Protein AF-A0A7S0JV92-F1 (afdb_monomer_lite)

Radius of gyration: 15.21 Å; chains: 1; bounding box: 39×25×44 Å

InterPro domains:
  IPR015915 Kelch-type beta-propeller [G3DSA:2.120.10.80] (1-138)
  IPR015915 Kelch-type beta-propeller [SSF117281] (1-137)

Foldseek 3Di:
DPQLADPDQFQDWDADPVVRDIATAGEDPDRDRRFAQWDKDDAPVAPQKMKIAWGWHHQFQQIFTFGWIWMWHDPPDSYIYIDTPDHDRADPPPDGRGGFGNWDWDDDNFFIKTAWGWHAGGHPPGTDTGGDIDGDGD

pLDDT: mean 78.03, std 12.66, range [48.16, 96.19]

Secondary structure (DSSP, 8-state):
---S----SEEEEEEETTTTEEEEEEEEES-----BS-EEEE-TTSTTEEEEE--EE-SSTT-EEB--EEEEEE-SSSEEEEEEEE--B---STTS----BS-EEEEETTEEEEE--EE-SSTTSS-EE---EEEEE-

Sequence (138 aa):
GTDGLGQDSTLAYQFDIAAGRWSTLDAAGDVLGARHGGVGWGVPSAPNSMLVFGGQRGIDASSLYLGDLVALTSNGGSAVGVQRLQNSTYSSSAGRPIARVNAAGAGGAHGLWLFGGFSGYGGGLDDNLHNDVWLLTI

Structure (mmCIF, N/CA/C/O backbone):
data_AF-A0A7S0JV92-F1
#
_entry.id   AF-A0A7S0JV92-F1
#
loop_
_atom_site.group_PDB
_atom_site.id
_atom_site.type_symbol
_atom_site.label_atom_id
_atom_site.label_alt_id
_atom_site.label_comp_id
_atom_site.label_asym_id
_atom_site.label_entity_id
_atom_site.label_seq_id
_atom_site.pdbx_PDB_ins_code
_atom_site.Cartn_x
_atom_site.Cartn_y
_atom_site.Cartn_z
_atom_site.occupancy
_atom_site.B_iso_or_equiv
_atom_site.auth_seq_id
_atom_site.auth_comp_id
_atom_site.auth_asym_id
_atom_site.auth_atom_id
_atom_site.pdbx_PDB_model_num
ATOM 1 N N . GLY A 1 1 ? 6.264 7.278 5.416 1.00 48.47 1 GLY A N 1
ATOM 2 C CA . GLY A 1 1 ? 7.030 6.110 4.947 1.00 48.47 1 GLY A CA 1
ATOM 3 C C . GLY A 1 1 ? 8.285 6.012 5.778 1.00 48.47 1 GLY A C 1
ATOM 4 O O . GLY A 1 1 ? 8.781 7.055 6.184 1.00 48.47 1 GLY A O 1
ATOM 5 N N . THR A 1 2 ? 8.744 4.800 6.081 1.00 58.34 2 THR A N 1
ATOM 6 C CA . THR A 1 2 ? 10.079 4.591 6.665 1.00 58.34 2 THR A CA 1
ATOM 7 C C . THR A 1 2 ? 11.138 4.810 5.580 1.00 58.34 2 THR A C 1
ATOM 9 O O . THR A 1 2 ? 10.786 5.052 4.430 1.00 58.34 2 THR A O 1
ATOM 12 N N . ASP A 1 3 ? 12.422 4.730 5.906 1.00 56.91 3 ASP A N 1
ATOM 13 C CA . ASP A 1 3 ? 13.513 4.650 4.921 1.00 56.91 3 ASP A CA 1
ATOM 14 C C . ASP A 1 3 ? 13.611 3.258 4.254 1.00 56.91 3 ASP A C 1
ATOM 16 O O . ASP A 1 3 ? 14.496 2.998 3.448 1.00 56.91 3 ASP A O 1
ATOM 20 N N . GLY A 1 4 ? 12.709 2.325 4.582 1.00 56.50 4 GLY A N 1
ATOM 21 C CA . GLY A 1 4 ? 12.739 0.957 4.067 1.00 56.50 4 GLY A CA 1
ATOM 22 C C . GLY A 1 4 ? 13.884 0.093 4.613 1.00 56.50 4 GLY A C 1
ATOM 23 O O . GLY A 1 4 ? 14.086 -0.999 4.081 1.00 56.50 4 GLY A O 1
ATOM 24 N N . LEU A 1 5 ? 14.617 0.551 5.638 1.00 55.72 5 LEU A N 1
ATOM 25 C CA . LEU A 1 5 ? 15.731 -0.175 6.265 1.00 55.72 5 LEU A CA 1
ATOM 26 C C . LEU A 1 5 ? 15.368 -0.810 7.617 1.00 55.72 5 LEU A C 1
ATOM 28 O O . LEU A 1 5 ? 16.045 -1.742 8.052 1.00 55.72 5 LEU A O 1
ATOM 32 N N . GLY A 1 6 ? 14.296 -0.349 8.270 1.00 58.78 6 GLY A N 1
ATOM 33 C CA . GLY A 1 6 ? 13.839 -0.896 9.553 1.00 58.78 6 GLY A CA 1
ATOM 34 C C . GLY A 1 6 ? 13.423 -2.374 9.477 1.00 58.78 6 GLY A C 1
ATOM 35 O O . GLY A 1 6 ? 12.714 -2.778 8.558 1.00 58.78 6 GLY A O 1
ATOM 36 N N . GLN A 1 7 ? 13.843 -3.177 10.459 1.00 55.53 7 GLN A N 1
ATOM 37 C CA . GLN A 1 7 ? 13.435 -4.581 10.644 1.00 55.53 7 GLN A CA 1
ATOM 38 C C . GLN A 1 7 ? 12.570 -4.765 11.901 1.00 55.53 7 GLN A C 1
ATOM 40 O O . GLN A 1 7 ? 12.688 -5.773 12.594 1.00 55.53 7 GLN A O 1
ATOM 45 N N . ASP A 1 8 ? 11.720 -3.791 12.229 1.00 58.03 8 ASP A N 1
ATOM 46 C CA . ASP A 1 8 ? 10.812 -3.946 13.364 1.00 58.03 8 ASP A CA 1
ATOM 47 C C . ASP A 1 8 ? 9.651 -4.886 13.023 1.00 58.03 8 ASP A C 1
ATOM 49 O O . ASP A 1 8 ? 9.097 -4.861 11.924 1.00 58.03 8 ASP A O 1
ATOM 53 N N . SER A 1 9 ? 9.253 -5.701 14.003 1.00 58.00 9 SER A N 1
ATOM 54 C CA . SER A 1 9 ? 8.044 -6.535 13.945 1.00 58.00 9 SER A CA 1
ATOM 55 C C . SER A 1 9 ? 6.751 -5.712 13.925 1.00 58.00 9 SER A C 1
ATOM 57 O O . SER A 1 9 ? 5.687 -6.243 13.603 1.00 58.00 9 SER A O 1
ATOM 59 N N . THR A 1 10 ? 6.848 -4.424 14.276 1.00 67.44 10 THR A N 1
ATOM 60 C CA . THR A 1 10 ? 5.735 -3.476 14.231 1.00 67.44 10 THR A CA 1
ATOM 61 C C . THR A 1 10 ? 5.420 -3.166 12.773 1.00 67.44 10 THR A C 1
ATOM 63 O O . THR A 1 10 ? 6.199 -2.508 12.084 1.00 67.44 10 THR A O 1
ATOM 66 N N . LEU A 1 11 ? 4.261 -3.624 12.300 1.00 75.38 11 LEU A N 1
ATOM 67 C CA . LEU A 1 11 ? 3.838 -3.417 10.917 1.00 75.38 11 LEU A CA 1
ATOM 68 C C . LEU A 1 11 ? 3.381 -1.975 10.682 1.00 75.38 11 LEU A C 1
ATOM 70 O O . LEU A 1 11 ? 3.672 -1.386 9.641 1.00 75.38 11 LEU A O 1
ATOM 74 N N . ALA A 1 12 ? 2.633 -1.422 11.636 1.00 79.06 12 ALA A N 1
ATOM 75 C CA . ALA A 1 12 ? 2.090 -0.078 11.541 1.00 79.06 12 ALA A CA 1
ATOM 76 C C . ALA A 1 12 ? 1.881 0.559 12.920 1.00 79.06 12 ALA A C 1
ATOM 78 O O . ALA A 1 12 ? 1.765 -0.114 13.942 1.00 79.06 12 ALA A O 1
ATOM 79 N N . TYR A 1 13 ? 1.772 1.883 12.921 1.00 84.75 13 TYR A N 1
ATOM 80 C CA . TYR A 1 13 ? 1.285 2.661 14.053 1.00 84.75 13 TYR A CA 1
ATOM 81 C C . TYR A 1 13 ? -0.064 3.258 13.674 1.00 84.75 13 TYR A C 1
ATOM 83 O O . TYR A 1 13 ? -0.222 3.772 12.565 1.00 84.75 13 TYR A O 1
ATOM 91 N N . GLN A 1 14 ? -1.022 3.223 14.595 1.00 86.12 14 GLN A N 1
ATOM 92 C CA . GLN A 1 14 ? -2.309 3.890 14.431 1.00 86.12 14 GLN A CA 1
ATOM 93 C C . GLN A 1 14 ? -2.500 4.938 15.526 1.00 86.12 14 GLN A C 1
ATOM 95 O O . GLN A 1 14 ? -2.145 4.715 16.688 1.00 86.12 14 GLN A O 1
ATOM 100 N N . PHE A 1 15 ? -3.083 6.072 15.150 1.00 89.00 15 PHE A N 1
ATOM 101 C CA . PHE A 1 15 ? -3.493 7.110 16.084 1.00 89.00 15 PHE A CA 1
ATOM 102 C C . PHE A 1 15 ? -5.015 7.134 16.172 1.00 89.00 15 PHE A C 1
ATOM 104 O O . PHE A 1 15 ? -5.697 7.396 15.182 1.00 89.00 15 PHE A O 1
ATOM 111 N N . ASP A 1 16 ? -5.541 6.863 17.362 1.00 88.88 16 ASP A N 1
ATOM 112 C CA . ASP A 1 16 ? -6.955 7.058 17.652 1.00 88.88 16 ASP A CA 1
ATOM 113 C C . ASP A 1 16 ? -7.193 8.554 17.887 1.00 88.88 16 ASP A C 1
ATOM 115 O O . ASP A 1 16 ? -6.771 9.105 18.906 1.00 88.88 16 ASP A O 1
ATOM 119 N N . ILE A 1 17 ? -7.853 9.211 16.930 1.00 91.75 17 ILE A N 1
ATOM 120 C CA . ILE A 1 17 ? -8.140 10.652 16.978 1.00 91.75 17 ILE A CA 1
ATOM 121 C C . ILE A 1 17 ? -9.069 10.988 18.149 1.00 91.75 17 ILE A C 1
ATOM 123 O O . ILE A 1 17 ? -8.884 12.018 18.794 1.00 91.75 17 ILE A O 1
ATO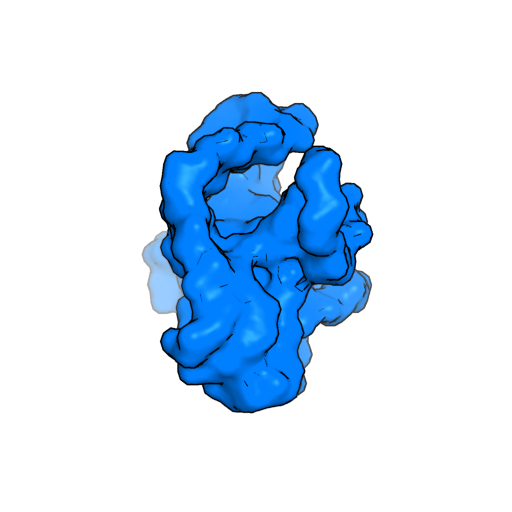M 127 N N . ALA A 1 18 ? -10.054 10.133 18.436 1.00 92.69 18 ALA A N 1
ATOM 128 C CA . ALA A 1 18 ? -11.031 10.384 19.490 1.00 92.69 18 ALA A CA 1
ATOM 129 C C . ALA A 1 18 ? -10.408 10.206 20.881 1.00 92.69 18 ALA A C 1
ATOM 131 O O . ALA A 1 18 ? -10.673 10.998 21.783 1.00 92.69 18 ALA A O 1
ATOM 132 N N . ALA A 1 19 ? -9.561 9.187 21.048 1.00 91.88 19 ALA A N 1
ATOM 133 C CA . ALA A 1 19 ? -8.878 8.907 22.310 1.00 91.88 19 ALA A CA 1
ATOM 134 C C . ALA A 1 19 ? -7.529 9.635 22.470 1.00 91.88 19 ALA A C 1
ATOM 136 O O . ALA A 1 19 ? -6.922 9.556 23.538 1.00 91.88 19 ALA A O 1
ATOM 137 N N . GLY A 1 20 ? -7.036 10.310 21.428 1.00 96.19 20 GLY A N 1
ATOM 138 C CA . GLY A 1 20 ? -5.788 11.074 21.447 1.00 96.19 20 GLY A CA 1
ATOM 139 C C . GLY A 1 20 ? -4.539 10.234 21.732 1.00 96.19 20 GLY A C 1
ATOM 140 O O . GLY A 1 20 ? -3.599 10.733 22.350 1.00 96.19 20 GLY A O 1
ATOM 141 N N . ARG A 1 21 ? -4.518 8.955 21.336 1.00 93.88 21 ARG A N 1
ATOM 142 C CA . ARG A 1 21 ? -3.440 8.018 21.700 1.00 93.88 21 ARG A CA 1
ATOM 143 C C . ARG A 1 21 ? -2.931 7.199 20.522 1.00 93.88 21 ARG A C 1
ATOM 145 O O . ARG A 1 21 ? -3.691 6.795 19.645 1.00 93.88 21 ARG A O 1
ATOM 152 N N . TRP A 1 22 ? -1.635 6.905 20.560 1.00 91.19 22 TRP A N 1
ATOM 153 C CA . TRP A 1 22 ? -0.983 5.975 19.644 1.00 91.19 22 TRP A CA 1
ATOM 154 C C . TRP A 1 22 ? -1.128 4.533 20.125 1.00 91.19 22 TRP A C 1
ATOM 156 O O . TRP A 1 22 ? -1.137 4.258 21.325 1.00 91.19 22 TRP A O 1
ATOM 166 N N . SER A 1 23 ? -1.190 3.608 19.175 1.00 87.56 23 SER A N 1
ATOM 167 C CA . SER A 1 23 ? -1.021 2.176 19.416 1.00 87.56 23 SER A CA 1
ATOM 168 C C . SER A 1 23 ? -0.245 1.535 18.271 1.00 87.56 23 SER A C 1
ATOM 170 O O . SER A 1 23 ? -0.216 2.059 17.153 1.00 87.56 23 SER A O 1
ATOM 172 N N . THR A 1 24 ? 0.416 0.424 18.571 1.00 86.50 24 THR A N 1
ATOM 173 C CA . THR A 1 24 ? 1.108 -0.404 17.587 1.00 86.50 24 THR A CA 1
ATOM 174 C C . THR A 1 24 ? 0.156 -1.437 17.006 1.00 86.50 24 THR A C 1
ATOM 176 O O . THR A 1 24 ? -0.775 -1.900 17.670 1.00 86.50 24 THR A O 1
ATOM 179 N N . LEU A 1 25 ? 0.404 -1.777 15.749 1.00 83.75 25 LEU A N 1
ATOM 180 C CA . LEU A 1 25 ? -0.258 -2.844 15.028 1.00 83.75 25 LEU A CA 1
ATOM 181 C C . LEU A 1 25 ? 0.809 -3.825 14.550 1.00 83.75 25 LEU A C 1
ATOM 183 O O . LEU A 1 25 ? 1.628 -3.493 13.689 1.00 83.75 25 LEU A O 1
ATOM 187 N N . ASP A 1 26 ? 0.789 -5.024 15.112 1.00 84.81 26 ASP A N 1
ATOM 188 C CA . ASP A 1 26 ? 1.700 -6.102 14.755 1.00 84.81 26 ASP A CA 1
ATOM 189 C C . ASP A 1 26 ? 1.147 -6.890 13.561 1.00 84.81 26 ASP A C 1
ATOM 191 O O . ASP A 1 26 ? -0.068 -7.015 13.375 1.00 84.81 26 ASP A O 1
ATOM 195 N N . ALA A 1 27 ? 2.032 -7.431 12.725 1.00 76.88 27 ALA A N 1
ATOM 196 C CA . ALA A 1 27 ? 1.603 -8.292 11.629 1.00 76.88 27 ALA A CA 1
ATOM 197 C C . ALA A 1 27 ? 1.066 -9.627 12.169 1.00 76.88 27 ALA A C 1
ATOM 199 O O . ALA A 1 27 ? 1.736 -10.317 12.937 1.00 76.88 27 ALA A O 1
ATOM 200 N N . ALA A 1 28 ? -0.115 -10.030 11.707 1.00 76.25 28 ALA A N 1
ATOM 201 C CA . ALA A 1 28 ? -0.609 -11.395 11.825 1.00 76.25 28 ALA A CA 1
ATOM 202 C C . ALA A 1 28 ? -0.515 -12.079 10.454 1.00 76.25 28 ALA A C 1
ATOM 204 O O . ALA A 1 28 ? -1.252 -11.736 9.528 1.00 76.25 28 ALA A O 1
ATOM 205 N N . GLY A 1 29 ? 0.389 -13.053 10.326 1.00 68.56 29 GLY A N 1
ATOM 206 C CA . GLY A 1 29 ? 0.647 -13.766 9.071 1.00 68.56 29 GLY A CA 1
ATOM 207 C C . GLY A 1 29 ? 1.933 -13.303 8.386 1.00 68.56 29 GLY A C 1
ATOM 208 O O . GLY A 1 29 ? 2.975 -13.216 9.033 1.00 68.56 29 GLY A O 1
ATOM 209 N N . ASP A 1 30 ? 1.869 -13.049 7.076 1.00 67.44 30 ASP A N 1
ATOM 210 C CA . ASP A 1 30 ? 3.023 -12.615 6.282 1.00 67.44 30 ASP A CA 1
ATOM 211 C C . ASP A 1 30 ? 3.611 -11.302 6.819 1.00 67.44 30 ASP A C 1
ATOM 213 O O . ASP A 1 30 ? 2.903 -10.318 7.035 1.00 67.44 30 ASP A O 1
ATOM 217 N N . VAL A 1 31 ? 4.934 -11.246 6.967 1.00 70.62 31 VAL A N 1
ATOM 218 C CA . VAL A 1 31 ? 5.618 -9.995 7.307 1.00 70.62 31 VAL A CA 1
ATOM 219 C C . VAL A 1 31 ? 5.753 -9.160 6.039 1.00 70.62 31 VAL A C 1
ATOM 221 O O . VAL A 1 31 ? 6.456 -9.531 5.093 1.00 70.62 31 VAL A O 1
ATOM 224 N N . LEU A 1 32 ? 5.085 -8.007 6.004 1.00 72.94 32 LEU A N 1
ATOM 225 C CA . LEU A 1 32 ? 5.319 -7.029 4.951 1.00 72.94 32 LEU A CA 1
ATOM 226 C C . LEU A 1 32 ? 6.719 -6.439 5.141 1.00 72.94 32 LEU A C 1
ATOM 228 O O . LEU A 1 32 ? 6.980 -5.753 6.124 1.00 72.94 32 LEU A O 1
ATOM 232 N N . GLY A 1 33 ? 7.625 -6.696 4.198 1.00 73.81 33 GLY A N 1
ATOM 233 C CA . GLY A 1 33 ? 8.949 -6.079 4.230 1.00 73.81 33 GLY A CA 1
ATOM 234 C C . GLY A 1 33 ? 8.855 -4.550 4.246 1.00 73.81 33 GLY A C 1
ATOM 235 O O . GLY A 1 33 ? 8.007 -3.973 3.550 1.00 73.81 33 GLY A O 1
ATOM 236 N N . ALA A 1 34 ? 9.739 -3.914 5.020 1.00 79.12 34 ALA A N 1
ATOM 237 C CA . ALA A 1 34 ? 9.848 -2.463 5.096 1.00 79.12 34 ALA A CA 1
ATOM 238 C C . ALA A 1 34 ? 9.991 -1.845 3.703 1.00 79.12 34 ALA A C 1
ATOM 240 O O . ALA A 1 34 ? 10.697 -2.370 2.837 1.00 79.12 34 ALA A O 1
ATOM 241 N N . ARG A 1 35 ? 9.289 -0.730 3.493 1.00 82.56 35 ARG A N 1
ATOM 242 C CA . ARG A 1 35 ? 9.201 -0.075 2.192 1.00 82.56 35 ARG A CA 1
ATOM 243 C C . ARG A 1 35 ? 8.948 1.419 2.315 1.00 82.56 35 ARG A C 1
ATOM 245 O O . ARG A 1 35 ? 8.281 1.874 3.245 1.00 82.56 35 ARG A O 1
ATOM 252 N N . HIS A 1 36 ? 9.413 2.160 1.321 1.00 84.31 36 HIS A N 1
ATOM 253 C CA . HIS A 1 36 ? 9.145 3.583 1.160 1.00 84.31 36 HIS A CA 1
ATOM 254 C C . HIS A 1 36 ? 8.626 3.888 -0.247 1.00 84.31 36 HIS A C 1
ATOM 256 O O . HIS A 1 36 ? 8.730 3.058 -1.149 1.00 84.31 36 HIS A O 1
ATOM 262 N N . GLY A 1 37 ? 7.995 5.052 -0.417 1.00 87.25 37 GLY A N 1
ATOM 263 C CA . GLY A 1 37 ? 7.448 5.493 -1.705 1.00 87.25 37 GLY A CA 1
ATOM 264 C C . GLY A 1 37 ? 6.340 4.611 -2.296 1.00 87.25 37 GLY A C 1
ATOM 265 O O . GLY A 1 37 ? 5.996 4.777 -3.461 1.00 87.25 37 GLY A O 1
ATOM 266 N N . GLY A 1 38 ? 5.786 3.667 -1.533 1.00 89.19 38 GLY A N 1
ATOM 267 C CA . GLY A 1 38 ? 4.620 2.889 -1.949 1.00 89.19 38 GLY A CA 1
ATOM 268 C C . GLY A 1 38 ? 3.331 3.706 -1.869 1.00 89.19 38 GLY A C 1
ATOM 269 O O . GLY A 1 38 ? 3.253 4.707 -1.153 1.00 89.19 38 GLY A O 1
ATOM 270 N N . VAL A 1 39 ? 2.304 3.245 -2.577 1.00 90.88 39 VAL A N 1
ATOM 271 C CA . VAL A 1 39 ? 0.968 3.844 -2.547 1.00 90.88 39 VAL A CA 1
ATOM 272 C C . VAL A 1 39 ? 0.089 3.085 -1.571 1.00 90.88 39 VAL A C 1
ATOM 274 O O . VAL A 1 39 ? 0.029 1.859 -1.601 1.00 90.88 39 VAL A O 1
ATOM 277 N N . GLY A 1 40 ? -0.612 3.829 -0.723 1.00 89.19 40 GLY A N 1
ATOM 278 C CA . GLY A 1 40 ? -1.555 3.299 0.245 1.00 89.19 40 GLY A CA 1
ATOM 279 C C . GLY A 1 40 ? -2.966 3.833 0.027 1.00 89.19 40 GLY A C 1
ATOM 280 O O . GLY A 1 40 ? -3.135 5.032 -0.182 1.00 89.19 40 GLY A O 1
ATOM 281 N N . TRP A 1 41 ? -3.977 2.967 0.109 1.00 89.38 41 TRP A N 1
ATOM 282 C CA . TRP A 1 41 ? -5.381 3.347 -0.064 1.00 89.38 41 TRP A CA 1
ATOM 283 C C . TRP A 1 41 ? -6.321 2.592 0.880 1.00 89.38 41 TRP A C 1
ATOM 285 O O . TRP A 1 41 ? -6.318 1.366 0.895 1.00 89.38 41 TRP A O 1
ATOM 295 N N . GLY A 1 42 ? -7.159 3.309 1.635 1.00 87.62 42 GLY A N 1
ATOM 296 C CA . GLY A 1 42 ? -8.212 2.705 2.460 1.00 87.62 42 GLY A CA 1
ATOM 297 C C . GLY A 1 42 ? -9.414 2.282 1.614 1.00 87.62 42 GLY A C 1
ATOM 298 O O . GLY A 1 42 ? -9.942 3.093 0.861 1.00 87.62 42 GLY A O 1
ATOM 299 N N . VAL A 1 43 ? -9.860 1.031 1.728 1.00 84.19 43 VAL A N 1
ATOM 300 C CA . VAL A 1 43 ? -10.920 0.468 0.872 1.00 84.19 43 VAL A CA 1
ATOM 301 C C . VAL A 1 43 ? -12.307 0.879 1.397 1.00 84.19 43 VAL A C 1
ATOM 303 O O . VAL A 1 43 ? -12.694 0.422 2.471 1.00 84.19 43 VAL A O 1
ATOM 306 N N . PRO A 1 44 ? -13.110 1.688 0.669 1.00 79.81 44 PRO A N 1
ATOM 307 C CA . PRO A 1 44 ? -14.369 2.216 1.211 1.00 79.81 44 PRO A CA 1
ATOM 308 C C . PRO A 1 44 ? -15.413 1.143 1.545 1.00 79.81 44 PRO A C 1
ATOM 310 O O . PRO A 1 44 ? -16.178 1.294 2.492 1.00 79.81 44 PRO A O 1
ATOM 313 N N . SER A 1 45 ? -15.447 0.057 0.770 1.00 80.94 45 SER A N 1
ATOM 314 C CA . SER A 1 45 ? -16.365 -1.069 0.968 1.00 80.94 45 SER A CA 1
ATOM 315 C C . SER A 1 45 ? -15.910 -2.054 2.052 1.00 80.94 45 SER A C 1
ATOM 317 O O . SER A 1 45 ? -16.691 -2.918 2.442 1.00 80.94 45 SER A O 1
ATOM 319 N N . ALA A 1 46 ? -14.674 -1.932 2.544 1.00 82.88 46 ALA A N 1
ATOM 320 C CA . ALA A 1 46 ? -14.083 -2.824 3.533 1.00 82.88 46 ALA A CA 1
ATOM 321 C C . ALA A 1 46 ? -13.453 -1.984 4.659 1.00 82.88 46 ALA A C 1
ATOM 323 O O . ALA A 1 46 ? -12.254 -1.690 4.620 1.00 82.88 46 ALA A O 1
ATOM 324 N N . PRO A 1 47 ? -14.247 -1.556 5.662 1.00 81.50 47 PRO A N 1
ATOM 325 C CA . PRO A 1 47 ? -13.727 -0.771 6.775 1.00 81.50 47 PRO A CA 1
ATOM 326 C C . PRO A 1 47 ? -12.575 -1.515 7.459 1.00 81.50 47 PRO A C 1
ATOM 328 O O . PRO A 1 47 ? -12.556 -2.744 7.507 1.00 81.50 47 PRO A O 1
ATOM 331 N N . ASN A 1 48 ? -11.597 -0.762 7.963 1.00 86.62 48 ASN A N 1
ATOM 332 C CA . ASN A 1 48 ? -10.350 -1.282 8.542 1.00 86.62 48 ASN A CA 1
ATOM 333 C C . ASN A 1 48 ? -9.448 -2.047 7.560 1.00 86.62 48 ASN A C 1
ATOM 335 O O . ASN A 1 48 ? -8.526 -2.741 7.995 1.00 86.62 48 ASN A O 1
ATOM 339 N N . SER A 1 49 ? -9.694 -1.912 6.255 1.00 87.44 49 SER A N 1
ATOM 340 C CA . SER A 1 49 ? -8.870 -2.518 5.214 1.00 87.44 49 SER A CA 1
ATOM 341 C C . SER A 1 49 ? -8.159 -1.466 4.374 1.00 87.44 49 SER A C 1
ATOM 343 O O . SER A 1 49 ? -8.701 -0.402 4.064 1.00 87.44 49 SER A O 1
ATOM 345 N N . MET A 1 50 ? -6.934 -1.780 3.973 1.00 88.94 50 MET A N 1
ATOM 346 C CA . MET A 1 50 ? -6.090 -0.923 3.156 1.00 88.94 50 MET A CA 1
ATOM 347 C C . MET A 1 50 ? -5.373 -1.750 2.094 1.00 88.94 50 MET A C 1
ATOM 349 O O . MET A 1 50 ? -4.871 -2.833 2.376 1.00 88.94 50 MET A O 1
ATOM 353 N N . LEU A 1 51 ? -5.291 -1.219 0.880 1.00 89.00 51 LEU A N 1
ATOM 354 C CA . LEU A 1 51 ? -4.420 -1.727 -0.170 1.00 89.00 51 LEU A CA 1
ATOM 355 C C . LEU A 1 51 ? -3.096 -0.968 -0.143 1.00 89.00 51 LEU A C 1
ATOM 357 O O . LEU A 1 51 ? -3.071 0.259 -0.036 1.00 89.00 51 LEU A O 1
ATOM 361 N N . VAL A 1 52 ? -2.002 -1.705 -0.272 1.00 89.81 52 VAL A N 1
ATOM 362 C CA . VAL A 1 52 ? -0.646 -1.182 -0.412 1.00 89.81 52 VAL A CA 1
ATOM 363 C C . VAL A 1 52 ? -0.075 -1.707 -1.717 1.00 89.81 52 VAL A C 1
ATOM 365 O O . VAL A 1 52 ? -0.007 -2.920 -1.918 1.00 89.81 52 VAL A O 1
ATOM 368 N N . PHE A 1 53 ? 0.336 -0.799 -2.596 1.00 89.62 53 PHE A N 1
ATOM 369 C CA . PHE A 1 53 ? 0.987 -1.137 -3.853 1.00 89.62 53 PHE A CA 1
ATOM 370 C C . PHE A 1 53 ? 2.423 -0.620 -3.890 1.00 89.62 53 PHE A C 1
ATOM 372 O O . PHE A 1 53 ? 2.690 0.563 -3.658 1.00 89.62 53 PHE A O 1
ATOM 379 N N . GLY A 1 54 ? 3.331 -1.523 -4.244 1.00 88.94 54 GLY A N 1
ATOM 380 C CA . GLY A 1 54 ? 4.701 -1.219 -4.619 1.00 88.94 54 GLY A CA 1
ATOM 381 C C . GLY A 1 54 ? 5.547 -0.540 -3.543 1.00 88.94 54 GLY A C 1
ATOM 382 O O . GLY A 1 54 ? 5.492 -0.908 -2.365 1.00 88.94 54 GLY A O 1
ATOM 383 N N . GLY A 1 55 ? 6.369 0.423 -3.961 1.00 88.00 55 GLY A N 1
ATOM 384 C CA . GLY A 1 55 ? 7.426 1.034 -3.158 1.00 88.00 55 GLY A CA 1
ATOM 385 C C . GLY A 1 55 ? 8.785 0.351 -3.326 1.00 88.00 55 GLY A C 1
ATOM 386 O O . GLY A 1 55 ? 8.992 -0.463 -4.223 1.00 88.00 55 GLY A O 1
ATOM 387 N N . GLN A 1 56 ? 9.725 0.702 -2.457 1.00 83.25 56 GLN A N 1
ATOM 388 C CA . GLN A 1 56 ? 11.108 0.234 -2.499 1.00 83.25 56 GLN A CA 1
ATOM 389 C C . GLN A 1 56 ? 11.573 -0.193 -1.108 1.00 83.25 56 GLN A C 1
ATOM 391 O O . GLN A 1 56 ? 11.344 0.518 -0.128 1.00 83.25 56 GLN A O 1
ATOM 396 N N . ARG A 1 57 ? 12.228 -1.354 -1.025 1.00 80.81 57 ARG A N 1
ATOM 397 C CA . ARG A 1 57 ? 12.923 -1.830 0.177 1.00 80.81 57 ARG A CA 1
ATOM 398 C C . ARG A 1 57 ? 14.390 -1.412 0.113 1.00 80.81 57 ARG A C 1
ATOM 400 O O . ARG A 1 57 ? 15.054 -1.744 -0.864 1.00 80.81 57 ARG A O 1
ATOM 407 N N . GLY A 1 58 ? 14.890 -0.768 1.168 1.00 71.12 58 GLY A N 1
ATOM 408 C CA . GLY A 1 58 ? 16.230 -0.173 1.217 1.00 71.12 58 GLY A CA 1
ATOM 409 C C . GLY A 1 58 ? 16.363 1.132 0.422 1.00 71.12 58 GLY A C 1
ATOM 410 O O . GLY A 1 58 ? 15.474 1.485 -0.349 1.00 71.12 58 GLY A O 1
ATOM 411 N N . ILE A 1 59 ? 17.470 1.851 0.635 1.00 64.44 59 ILE A N 1
ATOM 412 C CA . ILE A 1 59 ? 17.821 3.117 -0.053 1.00 64.44 59 ILE A CA 1
ATOM 413 C C . ILE A 1 59 ? 19.183 3.059 -0.766 1.00 64.44 59 ILE A C 1
ATOM 415 O O . ILE A 1 59 ? 19.672 4.075 -1.249 1.00 64.44 59 ILE A O 1
ATOM 419 N N . ASP A 1 60 ? 19.817 1.886 -0.824 1.00 63.88 60 ASP A N 1
ATOM 420 C CA . ASP A 1 60 ? 21.148 1.696 -1.410 1.00 63.88 60 ASP A CA 1
ATOM 421 C C . ASP A 1 60 ? 21.108 0.957 -2.764 1.00 63.88 60 ASP A C 1
ATOM 423 O O . ASP A 1 60 ? 20.046 0.703 -3.335 1.00 63.88 60 ASP A O 1
ATOM 427 N N . ALA A 1 61 ? 22.275 0.604 -3.306 1.00 55.84 61 ALA A N 1
ATOM 428 C CA . ALA A 1 61 ? 22.394 -0.107 -4.582 1.00 55.84 61 ALA A CA 1
ATOM 429 C C . ALA A 1 61 ? 21.782 -1.527 -4.574 1.00 55.84 61 ALA A C 1
ATOM 431 O O . ALA A 1 61 ? 21.549 -2.093 -5.638 1.00 55.84 61 ALA A O 1
ATOM 432 N N . SER A 1 62 ? 21.503 -2.099 -3.397 1.00 63.94 62 SER A N 1
ATOM 433 C CA . SER A 1 62 ? 20.798 -3.377 -3.231 1.00 63.94 62 SER A CA 1
ATOM 434 C C . SER A 1 62 ? 19.281 -3.214 -3.086 1.00 63.94 62 SER A C 1
ATOM 436 O O . SER A 1 62 ? 18.570 -4.195 -2.850 1.00 63.94 62 SER A O 1
ATOM 438 N N . SER A 1 63 ? 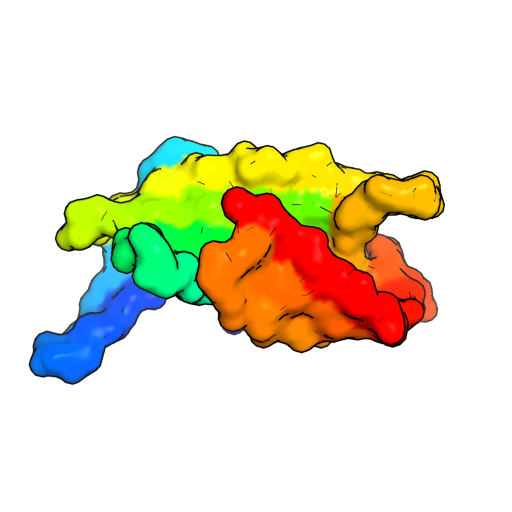18.777 -1.983 -3.241 1.00 71.44 63 SER A N 1
ATOM 439 C CA . SER A 1 63 ? 17.359 -1.681 -3.105 1.00 71.44 63 SER A CA 1
ATOM 440 C C . SER A 1 63 ? 16.498 -2.532 -4.027 1.00 71.44 63 SER A C 1
ATOM 442 O O . SER A 1 63 ? 16.727 -2.614 -5.236 1.00 71.44 63 SER A O 1
ATOM 444 N N . LEU A 1 64 ? 15.450 -3.115 -3.452 1.00 77.31 64 LEU A N 1
ATOM 445 C CA . LEU A 1 64 ? 14.488 -3.920 -4.186 1.00 77.31 64 LEU A CA 1
ATOM 446 C C . LEU A 1 64 ? 13.233 -3.096 -4.450 1.00 77.31 64 LEU A C 1
ATOM 448 O O . LEU A 1 64 ? 12.497 -2.750 -3.524 1.00 77.31 64 LEU A O 1
ATOM 452 N N . TYR A 1 65 ? 12.972 -2.827 -5.724 1.00 81.69 65 TYR A N 1
ATOM 453 C CA . TYR A 1 65 ? 11.716 -2.243 -6.169 1.00 81.69 65 TYR A CA 1
ATOM 454 C C . TYR A 1 65 ? 10.611 -3.300 -6.086 1.00 81.69 65 TYR A C 1
ATOM 456 O O . TYR A 1 65 ? 10.744 -4.415 -6.596 1.00 81.69 65 TYR A O 1
ATOM 464 N N . LEU A 1 66 ? 9.515 -2.947 -5.424 1.00 83.06 66 LEU A N 1
ATOM 465 C CA . LEU A 1 66 ? 8.405 -3.838 -5.125 1.00 83.06 66 LEU A CA 1
ATOM 466 C C . LEU A 1 66 ? 7.272 -3.566 -6.114 1.00 83.06 66 LEU A C 1
ATOM 468 O O . LEU A 1 66 ? 6.869 -2.421 -6.313 1.00 83.06 66 LEU A O 1
ATOM 472 N N . GLY A 1 67 ? 6.771 -4.619 -6.754 1.00 84.25 67 GLY A N 1
ATOM 473 C CA . GLY A 1 67 ? 5.590 -4.574 -7.617 1.00 84.25 67 GLY A CA 1
ATOM 474 C C . GLY A 1 67 ? 4.426 -5.371 -7.041 1.00 84.25 67 GLY A C 1
ATOM 475 O O . GLY A 1 67 ? 3.562 -5.776 -7.805 1.00 84.25 67 GLY A O 1
ATOM 476 N N . ASP A 1 68 ? 4.432 -5.672 -5.739 1.00 85.81 68 ASP A N 1
ATOM 477 C CA . ASP A 1 68 ? 3.371 -6.436 -5.087 1.00 85.81 68 ASP A CA 1
ATOM 478 C C . ASP A 1 68 ? 2.166 -5.555 -4.719 1.00 85.81 68 ASP A C 1
ATOM 480 O O . ASP A 1 68 ? 2.302 -4.372 -4.389 1.00 85.81 68 ASP A O 1
ATOM 484 N N . LEU A 1 69 ? 0.977 -6.163 -4.764 1.00 87.19 69 LEU A N 1
ATOM 485 C CA . LEU A 1 69 ? -0.252 -5.618 -4.187 1.00 87.19 69 LEU A CA 1
ATOM 486 C C . LEU A 1 69 ? -0.589 -6.404 -2.922 1.00 87.19 69 LEU A C 1
ATOM 488 O O . LEU A 1 69 ? -0.741 -7.630 -2.960 1.00 87.19 69 LEU A O 1
ATOM 492 N N . VAL A 1 70 ? -0.730 -5.694 -1.810 1.00 87.94 70 VAL A N 1
ATOM 493 C CA . VAL A 1 70 ? -0.993 -6.273 -0.493 1.00 87.94 70 VAL A CA 1
ATOM 494 C C . VAL A 1 70 ? -2.248 -5.654 0.104 1.00 87.94 70 VAL A C 1
ATOM 496 O O . VAL A 1 70 ? -2.395 -4.437 0.115 1.00 87.94 70 VAL A O 1
ATOM 499 N N . ALA A 1 71 ? -3.139 -6.493 0.621 1.00 88.44 71 ALA A N 1
ATOM 500 C CA . ALA A 1 71 ? -4.238 -6.088 1.478 1.00 88.44 71 ALA A CA 1
ATOM 501 C C . ALA A 1 71 ? -3.824 -6.212 2.948 1.00 88.44 71 ALA A C 1
ATOM 503 O O . ALA A 1 71 ? -3.317 -7.245 3.387 1.00 88.44 71 ALA A O 1
ATOM 504 N N . LEU A 1 72 ? -4.063 -5.147 3.702 1.00 89.06 72 LEU A N 1
ATOM 505 C CA . LEU A 1 72 ? -3.919 -5.070 5.147 1.00 89.06 72 LEU A CA 1
ATOM 506 C C . LEU A 1 72 ? -5.314 -4.980 5.750 1.00 89.06 72 LEU A C 1
ATOM 508 O O . LEU A 1 72 ? -6.085 -4.122 5.335 1.00 89.06 72 LEU A O 1
ATOM 512 N N . THR A 1 73 ? -5.643 -5.842 6.708 1.00 88.88 73 THR A N 1
ATOM 513 C CA . THR A 1 73 ? -6.961 -5.847 7.365 1.00 88.88 73 THR A CA 1
ATOM 514 C C . THR A 1 73 ? -6.795 -5.855 8.878 1.00 88.88 73 THR A C 1
ATOM 516 O O . THR A 1 73 ? -6.180 -6.768 9.425 1.00 88.88 73 THR A O 1
ATOM 519 N N . SER A 1 74 ? -7.347 -4.858 9.570 1.00 85.94 74 SER A N 1
ATOM 520 C CA . SER A 1 74 ? -7.426 -4.851 11.035 1.00 85.94 74 SER A CA 1
ATOM 521 C C . SER A 1 74 ? -8.798 -5.332 11.503 1.00 85.94 74 SER A C 1
ATOM 523 O O . SER A 1 74 ? -9.831 -4.835 11.061 1.00 85.94 74 SER A O 1
ATOM 525 N N . ASN A 1 75 ? -8.813 -6.254 12.465 1.00 77.00 75 ASN A N 1
ATOM 526 C CA . ASN A 1 75 ? -10.043 -6.728 13.109 1.00 77.00 75 ASN A CA 1
ATOM 527 C C . ASN A 1 75 ? -10.388 -5.925 14.381 1.00 77.00 75 ASN A C 1
ATOM 529 O O . ASN A 1 75 ? -11.098 -6.423 15.252 1.00 77.00 75 ASN A O 1
ATOM 533 N N . GLY A 1 76 ? -9.857 -4.704 14.526 1.00 72.06 76 GLY A N 1
ATOM 534 C CA . GLY A 1 76 ? -10.081 -3.852 15.703 1.00 72.06 76 GLY A CA 1
ATOM 535 C C . GLY A 1 76 ? -9.229 -4.209 16.929 1.00 72.06 76 GLY A C 1
ATOM 536 O O . GLY A 1 76 ? -9.459 -3.670 18.008 1.00 72.06 76 GLY A O 1
ATOM 537 N N . GLY A 1 77 ? -8.249 -5.103 16.771 1.00 74.88 77 GLY A N 1
ATOM 538 C CA . GLY A 1 77 ? -7.243 -5.434 17.785 1.00 74.88 77 GLY A CA 1
ATOM 539 C C . GLY A 1 77 ? -5.852 -4.901 17.427 1.00 74.88 77 GLY A C 1
ATOM 540 O O . GLY A 1 77 ? -5.685 -4.190 16.440 1.00 74.88 77 GLY A O 1
ATOM 541 N N . SER A 1 78 ? -4.836 -5.294 18.197 1.00 78.00 78 SER A N 1
ATOM 542 C CA . SER A 1 78 ? -3.431 -4.906 17.967 1.00 78.00 78 SER A CA 1
ATOM 543 C C . SER A 1 78 ? -2.755 -5.644 16.804 1.00 78.00 78 SER A C 1
ATOM 545 O O . SER A 1 78 ? -1.548 -5.527 16.637 1.00 78.00 78 SER A O 1
ATOM 547 N N . ALA A 1 79 ? -3.500 -6.433 16.027 1.00 81.00 79 ALA A N 1
ATOM 548 C CA . ALA A 1 79 ? -2.968 -7.262 14.955 1.00 81.00 79 ALA A CA 1
ATOM 549 C C . ALA A 1 79 ? -3.619 -6.924 13.609 1.00 81.00 79 ALA A C 1
ATOM 551 O O . ALA A 1 79 ? -4.836 -6.735 13.524 1.00 81.00 79 ALA A O 1
ATOM 552 N N . VAL A 1 80 ? -2.806 -6.898 12.556 1.00 85.88 80 VAL A N 1
ATOM 553 C CA . VAL A 1 80 ? -3.224 -6.636 11.175 1.00 85.88 80 VAL A CA 1
ATOM 554 C C . VAL A 1 80 ? -2.916 -7.857 10.325 1.00 85.88 80 VAL A C 1
ATOM 556 O O . VAL A 1 80 ? -1.762 -8.263 10.194 1.00 85.88 80 VAL A O 1
ATOM 559 N N . GLY A 1 81 ? -3.958 -8.431 9.732 1.00 87.88 81 GLY A N 1
ATOM 560 C CA . GLY A 1 81 ? -3.825 -9.480 8.735 1.00 87.88 81 GLY A CA 1
ATOM 561 C C . GLY A 1 81 ? -3.168 -8.930 7.475 1.00 87.88 81 GLY A C 1
ATOM 562 O O . GLY A 1 81 ? -3.584 -7.889 6.962 1.00 87.88 81 GLY A O 1
ATOM 563 N N . VAL A 1 82 ? -2.157 -9.637 6.979 1.00 87.31 82 VAL A N 1
ATOM 564 C CA . VAL A 1 82 ? -1.438 -9.294 5.748 1.00 87.31 82 VAL A CA 1
ATOM 565 C C . VAL A 1 82 ? -1.738 -10.350 4.693 1.00 87.31 82 VAL A C 1
ATOM 567 O O . VAL A 1 82 ? -1.401 -11.520 4.865 1.00 87.31 82 VAL A O 1
ATOM 570 N N . GLN A 1 83 ? -2.352 -9.942 3.583 1.00 87.50 83 GLN A N 1
ATOM 571 C CA . GLN A 1 83 ? -2.635 -10.814 2.446 1.00 87.50 83 GLN A CA 1
ATOM 572 C C . GLN A 1 83 ? -2.002 -10.249 1.177 1.00 87.50 83 GLN A C 1
ATOM 574 O O . GLN A 1 83 ? -2.370 -9.176 0.701 1.00 87.50 83 GLN A O 1
ATOM 579 N N . ARG A 1 84 ? -1.077 -10.993 0.570 1.00 85.62 84 ARG A N 1
ATOM 580 C CA . ARG A 1 84 ? -0.529 -10.641 -0.744 1.00 85.62 84 ARG A CA 1
ATOM 581 C C . ARG A 1 84 ? -1.510 -11.063 -1.838 1.00 85.62 84 ARG A C 1
ATOM 583 O O . ARG A 1 84 ? -1.724 -12.251 -2.055 1.00 85.62 84 ARG A O 1
ATOM 590 N N . LEU A 1 85 ? -2.111 -10.082 -2.507 1.00 83.62 85 LEU A N 1
ATOM 591 C CA . LEU A 1 85 ? -3.087 -10.296 -3.581 1.00 83.62 85 LEU A CA 1
ATOM 592 C C . LEU A 1 85 ? -2.402 -10.578 -4.916 1.00 83.62 85 LEU A C 1
ATOM 594 O O . LEU A 1 85 ? -2.915 -11.329 -5.741 1.00 83.62 85 LEU A O 1
ATOM 598 N N . GLN A 1 86 ? -1.231 -9.980 -5.125 1.00 79.62 86 GLN A N 1
ATOM 599 C CA . GLN A 1 86 ? -0.454 -10.167 -6.336 1.00 79.62 86 GLN A CA 1
ATOM 600 C C . GLN A 1 86 ? 1.038 -10.105 -6.014 1.00 79.62 86 GLN A C 1
ATOM 602 O O . GLN A 1 86 ? 1.491 -9.279 -5.221 1.00 79.62 86 GLN A O 1
ATOM 607 N N . ASN A 1 87 ? 1.788 -11.030 -6.612 1.00 69.44 87 ASN A N 1
ATOM 608 C CA . ASN A 1 87 ? 3.229 -11.141 -6.454 1.00 69.44 87 ASN A CA 1
ATOM 609 C C . ASN A 1 87 ? 3.900 -10.886 -7.808 1.00 69.44 87 ASN A C 1
ATOM 611 O O . ASN A 1 87 ? 4.071 -11.813 -8.600 1.00 69.44 87 ASN A O 1
ATOM 615 N N . SER A 1 88 ? 4.261 -9.633 -8.091 1.00 61.03 88 SER A N 1
ATOM 616 C CA . SER A 1 88 ? 5.298 -9.344 -9.083 1.00 61.03 88 SER A CA 1
ATOM 617 C C . SER A 1 88 ? 6.567 -8.873 -8.398 1.00 61.03 88 SER A C 1
ATOM 619 O O . SER A 1 88 ? 6.667 -7.743 -7.921 1.00 61.03 88 SER A O 1
ATOM 621 N N . THR A 1 89 ? 7.585 -9.724 -8.445 1.00 55.97 89 THR A N 1
ATOM 622 C CA . THR A 1 89 ? 8.944 -9.228 -8.643 1.00 55.97 89 THR A CA 1
ATOM 623 C C . THR A 1 89 ? 9.004 -8.505 -9.994 1.00 55.97 89 THR A C 1
ATOM 625 O O . THR A 1 89 ? 8.277 -8.857 -10.926 1.00 55.97 89 THR A O 1
ATOM 628 N N . TYR A 1 90 ? 9.820 -7.450 -10.074 1.00 52.12 90 TYR A N 1
ATOM 629 C CA . TYR A 1 90 ? 10.017 -6.614 -11.263 1.00 52.12 90 TYR A CA 1
ATOM 630 C C . TYR A 1 90 ? 9.999 -7.428 -12.574 1.00 52.12 90 TYR A C 1
ATOM 632 O O . TYR A 1 90 ? 10.774 -8.369 -12.736 1.00 52.12 90 TYR A O 1
ATOM 640 N N . SER A 1 91 ? 9.111 -7.074 -13.511 1.00 52.31 91 SER A N 1
ATOM 641 C CA . SER A 1 91 ? 8.998 -7.735 -14.816 1.00 52.31 91 SER A CA 1
ATOM 642 C C . SER A 1 91 ? 9.005 -6.692 -15.930 1.00 52.31 91 SER A C 1
ATOM 644 O O . SER A 1 91 ? 8.024 -5.990 -16.133 1.00 52.31 91 SER A O 1
ATOM 646 N N . SER A 1 92 ? 10.111 -6.603 -16.671 1.00 51.44 92 SER A N 1
ATOM 647 C CA . SER A 1 92 ? 10.284 -5.684 -17.807 1.00 51.44 92 SER A CA 1
ATOM 648 C C . SER A 1 92 ? 9.476 -6.066 -19.059 1.00 51.44 92 SER A C 1
ATOM 650 O O . SER A 1 92 ? 9.531 -5.360 -20.063 1.00 51.44 92 SER A O 1
ATOM 652 N N . SER A 1 93 ? 8.720 -7.170 -19.036 1.00 52.53 93 SER A N 1
ATOM 653 C CA . SER A 1 93 ? 7.865 -7.577 -20.154 1.00 52.53 93 SER A CA 1
ATOM 654 C C . SER A 1 93 ? 6.511 -6.869 -20.079 1.00 52.53 93 SER A C 1
ATOM 656 O O . SER A 1 93 ? 5.738 -7.102 -19.147 1.00 52.53 93 SER A O 1
ATOM 658 N N . ALA A 1 94 ? 6.243 -6.015 -21.071 1.00 48.16 94 ALA A N 1
ATOM 659 C CA . ALA A 1 94 ? 5.025 -5.225 -21.236 1.00 48.16 94 ALA A CA 1
ATOM 660 C C . ALA A 1 94 ? 3.749 -6.042 -20.951 1.00 48.16 94 ALA A C 1
ATOM 662 O O . ALA A 1 94 ? 3.440 -6.995 -21.664 1.00 48.16 94 ALA A O 1
ATOM 663 N N . GLY A 1 95 ? 3.019 -5.668 -19.896 1.00 52.78 95 GLY A N 1
ATOM 664 C CA . GLY A 1 95 ? 1.725 -6.266 -19.540 1.00 52.78 95 GLY A CA 1
ATOM 665 C C . GLY A 1 95 ? 1.561 -6.695 -18.078 1.00 52.78 95 GLY A C 1
ATOM 666 O O . GLY A 1 95 ? 0.510 -7.225 -17.730 1.00 52.78 95 GLY A O 1
ATOM 667 N N . ARG A 1 96 ? 2.561 -6.491 -17.211 1.00 58.78 96 ARG A N 1
ATOM 668 C CA . ARG A 1 96 ? 2.458 -6.741 -15.760 1.00 58.78 96 ARG A CA 1
ATOM 669 C C . ARG A 1 96 ? 2.745 -5.470 -14.962 1.00 58.78 96 ARG A C 1
ATOM 671 O O . ARG A 1 96 ? 3.431 -4.594 -15.490 1.00 58.78 96 ARG A O 1
ATOM 678 N N . PRO A 1 97 ? 2.280 -5.372 -13.701 1.00 59.78 97 PRO A N 1
ATOM 679 C CA . PRO A 1 97 ? 2.658 -4.266 -12.842 1.00 59.78 97 PRO A CA 1
ATOM 680 C C . PRO A 1 97 ? 4.176 -4.297 -12.618 1.00 59.78 97 PRO A C 1
ATOM 682 O O . PRO A 1 97 ? 4.701 -5.138 -11.891 1.00 59.78 97 PRO A O 1
ATOM 685 N N . ILE A 1 98 ? 4.909 -3.407 -13.279 1.00 74.75 98 ILE A N 1
ATOM 686 C CA . ILE A 1 98 ? 6.254 -3.039 -12.841 1.00 74.75 98 ILE A CA 1
ATOM 687 C C . ILE A 1 98 ? 6.180 -2.306 -11.499 1.00 74.75 98 ILE A C 1
ATOM 689 O O . ILE A 1 98 ? 5.177 -1.688 -11.141 1.00 74.75 98 ILE A O 1
ATOM 693 N N . ALA A 1 99 ? 7.250 -2.405 -10.723 1.00 81.38 99 ALA A N 1
ATOM 694 C CA . ALA A 1 99 ? 7.334 -1.700 -9.460 1.00 81.38 99 ALA A CA 1
ATOM 695 C C . ALA A 1 99 ? 7.176 -0.184 -9.660 1.00 81.38 99 ALA A C 1
ATOM 697 O O . ALA A 1 99 ? 7.632 0.370 -10.663 1.00 81.38 99 ALA A O 1
ATOM 698 N N . ARG A 1 100 ? 6.522 0.483 -8.709 1.00 87.06 100 ARG A N 1
ATOM 699 C CA . ARG A 1 100 ? 6.304 1.933 -8.726 1.00 87.06 100 ARG A CA 1
ATOM 700 C C . ARG A 1 100 ? 6.717 2.508 -7.383 1.00 87.06 100 ARG A C 1
ATOM 702 O O . ARG A 1 100 ? 6.233 2.055 -6.346 1.00 87.06 100 ARG A O 1
ATOM 709 N N . VAL A 1 101 ? 7.586 3.508 -7.422 1.00 88.00 101 VAL A N 1
ATOM 710 C CA . VAL A 1 101 ? 8.012 4.295 -6.264 1.00 88.00 101 VAL A CA 1
ATOM 711 C C . VAL A 1 101 ? 7.582 5.739 -6.490 1.00 88.00 101 VAL A C 1
ATOM 713 O O . VAL A 1 101 ? 7.688 6.262 -7.599 1.00 88.00 101 VAL A O 1
ATO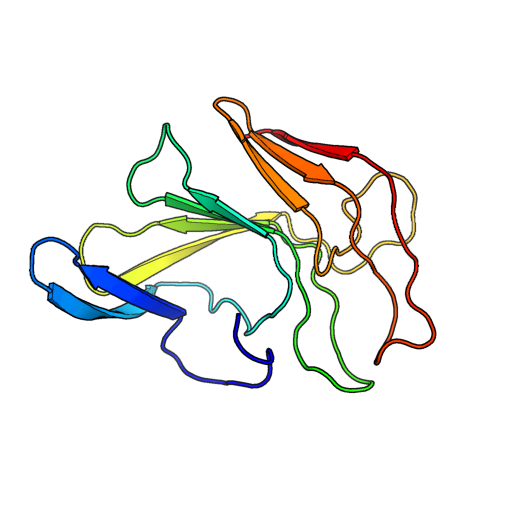M 716 N N . ASN A 1 102 ? 7.056 6.370 -5.443 1.00 90.38 102 ASN A N 1
ATOM 717 C CA . ASN A 1 102 ? 6.533 7.736 -5.431 1.00 90.38 102 ASN A CA 1
ATOM 718 C C . ASN A 1 102 ? 5.467 8.003 -6.509 1.00 90.38 102 ASN A C 1
ATOM 720 O O . ASN A 1 102 ? 5.342 9.121 -7.005 1.00 90.38 102 ASN A O 1
ATOM 724 N N . ALA A 1 103 ? 4.690 6.978 -6.871 1.00 91.62 103 ALA A N 1
ATOM 725 C CA . ALA A 1 103 ? 3.517 7.156 -7.716 1.00 91.62 103 ALA A CA 1
ATOM 726 C C . ALA A 1 103 ? 2.401 7.881 -6.951 1.00 91.62 103 ALA A C 1
ATOM 728 O O . ALA A 1 103 ? 2.263 7.740 -5.734 1.00 91.62 103 ALA A O 1
ATOM 729 N N . ALA A 1 104 ? 1.570 8.625 -7.678 1.00 92.44 104 ALA A N 1
ATOM 730 C CA . ALA A 1 104 ? 0.325 9.145 -7.132 1.00 92.44 104 ALA A CA 1
ATOM 731 C C . ALA A 1 104 ? -0.728 8.033 -7.120 1.00 92.44 104 ALA A C 1
ATOM 733 O O . ALA A 1 104 ? -0.831 7.263 -8.075 1.00 92.44 104 ALA A O 1
ATOM 734 N N . GLY A 1 105 ? -1.517 7.965 -6.048 1.00 90.50 105 GLY A N 1
ATOM 735 C CA . GLY A 1 105 ? -2.578 6.981 -5.885 1.00 90.50 105 GLY A CA 1
ATOM 736 C C . GLY A 1 105 ? -3.905 7.619 -5.522 1.00 90.50 105 GLY A C 1
ATOM 737 O O . GLY A 1 105 ? -3.955 8.482 -4.648 1.00 90.50 105 GLY A O 1
ATOM 738 N N . ALA A 1 106 ? -4.978 7.161 -6.155 1.00 88.88 106 ALA A N 1
ATOM 739 C CA . ALA A 1 106 ? -6.339 7.520 -5.782 1.00 88.88 106 ALA A CA 1
ATOM 740 C C . ALA A 1 106 ? -7.228 6.291 -5.928 1.00 88.88 106 ALA A C 1
ATOM 742 O O . ALA A 1 106 ? -7.333 5.725 -7.014 1.00 88.88 106 ALA A O 1
ATOM 743 N N . GLY A 1 107 ? -7.858 5.843 -4.848 1.00 81.25 107 GLY A N 1
ATOM 744 C CA . GLY A 1 107 ? -8.790 4.732 -4.954 1.00 81.25 107 GLY A CA 1
ATOM 745 C C . GLY A 1 107 ? -10.243 5.175 -5.052 1.00 81.25 107 GLY A C 1
ATOM 746 O O . GLY A 1 107 ? -10.609 6.317 -4.776 1.00 81.25 107 GLY A O 1
ATOM 747 N N . GLY A 1 108 ? -11.073 4.237 -5.487 1.00 76.94 108 GLY A N 1
ATOM 748 C CA . GLY A 1 108 ? -12.513 4.387 -5.621 1.00 76.94 108 GLY A CA 1
ATOM 749 C C . GLY A 1 108 ? -13.223 3.062 -5.369 1.00 76.94 108 GLY A C 1
ATOM 750 O O . GLY A 1 108 ? -12.605 2.075 -4.975 1.00 76.94 108 GLY A O 1
ATOM 751 N N . ALA A 1 1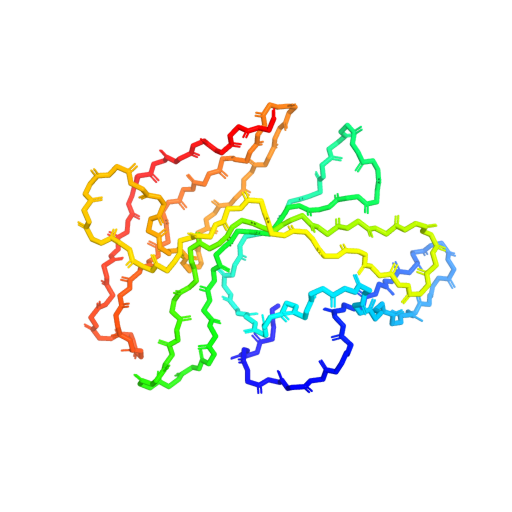09 ? -14.531 3.029 -5.625 1.00 74.50 109 ALA A N 1
ATOM 752 C CA . ALA A 1 109 ? -15.373 1.855 -5.375 1.00 74.50 109 ALA A CA 1
ATOM 753 C C . ALA A 1 109 ? -14.933 0.583 -6.129 1.00 74.50 109 ALA A C 1
ATOM 755 O O . ALA A 1 109 ? -15.295 -0.515 -5.724 1.00 74.50 109 ALA A O 1
ATOM 756 N N . HIS A 1 110 ? -14.168 0.733 -7.212 1.00 74.38 110 HIS A N 1
ATOM 757 C CA . HIS A 1 110 ? -13.819 -0.352 -8.132 1.00 74.38 110 HIS A CA 1
ATOM 758 C C . HIS A 1 110 ? -12.325 -0.666 -8.193 1.00 74.38 110 HIS A C 1
ATOM 760 O O . HIS A 1 110 ? -11.920 -1.517 -8.980 1.00 74.38 110 HIS A O 1
ATOM 766 N N . GLY A 1 111 ? -11.488 0.042 -7.431 1.00 80.50 111 GLY A N 1
ATOM 767 C CA . GLY A 1 111 ? -10.051 -0.148 -7.557 1.00 80.50 111 GLY A CA 1
ATOM 768 C C . GLY A 1 111 ? -9.185 1.001 -7.083 1.00 80.50 111 GLY A C 1
ATOM 769 O O . GLY A 1 111 ? -9.664 2.010 -6.566 1.00 80.50 111 GLY A O 1
ATOM 770 N N . LEU A 1 112 ? -7.888 0.823 -7.306 1.00 86.62 112 LEU A N 1
ATOM 771 C CA . LEU A 1 112 ? -6.839 1.803 -7.070 1.00 86.62 112 LEU A CA 1
ATOM 772 C C . LEU A 1 112 ? -6.311 2.313 -8.411 1.00 86.62 112 LEU A C 1
ATOM 774 O O . LEU A 1 112 ? -5.794 1.534 -9.210 1.00 86.62 112 LEU A O 1
ATOM 778 N N . TRP A 1 113 ? -6.417 3.618 -8.640 1.00 89.12 113 TRP A N 1
ATOM 779 C CA . TRP A 1 113 ? -5.733 4.291 -9.734 1.00 89.12 113 TRP A CA 1
ATOM 780 C C . TRP A 1 113 ? -4.317 4.655 -9.313 1.00 89.12 113 TRP A C 1
ATOM 782 O O . TRP A 1 113 ? -4.114 5.176 -8.214 1.00 89.12 113 TRP A O 1
ATOM 792 N N . LEU A 1 114 ? -3.357 4.421 -10.202 1.00 90.44 114 LEU A N 1
ATOM 793 C CA . LEU A 1 114 ? -1.968 4.841 -10.051 1.00 90.44 114 LEU A CA 1
ATOM 794 C C . LEU A 1 114 ? -1.566 5.730 -11.219 1.00 90.44 114 LEU A C 1
ATOM 796 O O . LEU A 1 114 ? -1.923 5.436 -12.358 1.00 90.44 114 LEU A O 1
ATOM 800 N N . PHE A 1 115 ? -0.791 6.774 -10.942 1.00 91.56 115 PHE A N 1
ATOM 801 C CA . PHE A 1 115 ? -0.200 7.626 -11.966 1.00 91.56 115 PHE A CA 1
ATOM 802 C C . PHE A 1 115 ? 1.285 7.867 -11.700 1.00 91.56 115 PHE A C 1
ATOM 804 O O . PHE A 1 115 ? 1.680 8.284 -10.606 1.00 91.56 115 PHE A O 1
ATOM 811 N N . GLY A 1 116 ? 2.084 7.650 -12.742 1.00 91.62 116 GLY A N 1
ATOM 812 C CA . GLY A 1 116 ? 3.498 7.989 -12.788 1.00 91.62 116 GLY A CA 1
ATOM 813 C C . GLY A 1 116 ? 4.362 7.263 -11.759 1.00 91.62 116 GLY A C 1
ATOM 814 O O . GLY A 1 116 ? 4.225 6.059 -11.557 1.00 91.62 116 GLY A O 1
ATOM 815 N N . GLY A 1 117 ? 5.280 7.991 -11.124 1.00 90.56 117 GLY A N 1
ATOM 816 C CA . GLY A 1 117 ? 6.330 7.413 -10.286 1.00 90.56 117 GLY A CA 1
ATOM 817 C C . GLY A 1 117 ? 7.502 6.883 -11.112 1.00 90.56 117 GLY A C 1
ATOM 818 O O . GLY A 1 117 ? 7.605 7.128 -12.316 1.00 90.56 117 GLY A O 1
ATOM 819 N N . PHE A 1 118 ? 8.405 6.164 -10.458 1.00 86.12 118 PHE A N 1
ATOM 820 C CA . PHE A 1 118 ? 9.600 5.617 -11.095 1.00 86.12 118 PHE A CA 1
ATOM 821 C C . PHE A 1 118 ? 9.831 4.145 -10.739 1.00 86.12 118 PHE A C 1
ATOM 823 O O . PHE A 1 118 ? 9.241 3.606 -9.799 1.00 86.12 118 PHE A O 1
ATOM 830 N N . SER A 1 119 ? 10.669 3.486 -11.535 1.00 82.50 119 SER A N 1
ATOM 831 C CA . SER A 1 119 ? 11.099 2.094 -11.362 1.00 82.50 119 SER A CA 1
ATOM 832 C C . SER A 1 119 ? 12.534 1.938 -11.857 1.00 82.50 119 SER A C 1
ATOM 834 O O . SER A 1 119 ? 12.877 2.608 -12.822 1.00 82.50 119 SER A O 1
ATOM 836 N N . GLY A 1 120 ? 13.325 0.987 -11.370 1.00 74.19 120 GLY A N 1
ATOM 837 C CA . GLY A 1 120 ? 14.665 0.786 -11.927 1.00 74.19 120 GLY A CA 1
ATOM 838 C C . GLY A 1 120 ? 15.511 -0.189 -11.124 1.00 74.19 120 GLY A C 1
ATOM 839 O O . GLY A 1 120 ? 14.979 -1.101 -10.491 1.00 74.19 120 GLY A O 1
ATOM 840 N N . TYR A 1 121 ? 16.826 0.023 -11.163 1.00 59.91 121 TYR A N 1
ATOM 841 C CA . TYR A 1 121 ? 17.808 -0.636 -10.307 1.00 59.91 121 TYR A CA 1
ATOM 842 C C . TYR A 1 121 ? 18.620 0.437 -9.569 1.00 59.91 121 TYR A C 1
ATOM 844 O O . TYR A 1 121 ? 19.297 1.223 -10.212 1.00 59.91 121 TYR A O 1
ATOM 852 N N . GLY A 1 122 ? 18.568 0.436 -8.233 1.00 53.75 122 GLY A N 1
ATOM 853 C CA . GLY A 1 122 ? 19.496 1.127 -7.328 1.00 53.75 122 GLY A CA 1
ATOM 854 C C . GLY A 1 122 ? 19.681 2.653 -7.464 1.00 53.75 122 GLY A C 1
ATOM 855 O O . GLY A 1 122 ? 20.333 3.147 -8.376 1.00 53.75 122 GLY A O 1
ATOM 856 N N . GLY A 1 123 ? 19.287 3.402 -6.428 1.00 52.78 123 GLY A N 1
ATOM 857 C CA . GLY A 1 123 ? 20.001 4.623 -6.014 1.00 52.78 123 GLY A CA 1
ATOM 858 C C . GLY A 1 123 ? 19.873 5.893 -6.872 1.00 52.78 123 GLY A C 1
ATOM 859 O O . GLY A 1 123 ? 20.634 6.830 -6.638 1.00 52.78 123 GLY A O 1
ATOM 860 N N . GLY A 1 124 ? 18.928 5.966 -7.815 1.00 55.88 124 GLY A N 1
ATOM 861 C CA . GLY A 1 124 ? 18.514 7.229 -8.449 1.00 55.88 124 GLY A CA 1
ATOM 862 C C . GLY A 1 124 ? 19.219 7.631 -9.749 1.00 55.88 124 GLY A C 1
ATOM 863 O O . GLY A 1 124 ? 18.934 8.709 -10.267 1.00 55.88 124 GLY A O 1
ATOM 864 N N . LEU A 1 125 ? 20.127 6.807 -10.289 1.00 55.72 125 LEU A N 1
ATOM 865 C CA . LEU A 1 125 ? 20.832 7.108 -11.550 1.00 55.72 125 LEU A CA 1
ATOM 866 C C . LEU A 1 125 ? 20.238 6.401 -12.783 1.00 55.72 125 LEU A C 1
ATOM 868 O O . LEU A 1 125 ? 20.330 6.955 -13.874 1.00 55.72 125 LEU A O 1
ATOM 872 N N . ASP A 1 126 ? 19.565 5.258 -12.605 1.00 65.38 126 ASP A N 1
ATOM 873 C CA . ASP A 1 126 ? 18.939 4.461 -13.680 1.00 65.38 126 ASP A CA 1
ATOM 874 C C . ASP A 1 126 ? 17.414 4.311 -13.484 1.00 65.38 126 ASP A C 1
ATOM 876 O O . ASP A 1 126 ? 16.812 3.265 -13.759 1.00 65.38 126 ASP A O 1
ATOM 880 N N . ASP A 1 127 ? 16.769 5.358 -12.965 1.00 75.56 127 ASP A N 1
ATOM 881 C CA . ASP A 1 127 ? 15.321 5.366 -12.772 1.00 75.56 127 ASP A CA 1
ATOM 882 C C . ASP A 1 127 ? 14.586 5.592 -14.100 1.00 75.56 127 ASP A C 1
ATOM 884 O O . ASP A 1 127 ? 14.682 6.637 -14.745 1.00 75.56 127 ASP A O 1
ATOM 888 N N . ASN A 1 128 ? 13.766 4.617 -14.480 1.00 82.81 128 ASN A N 1
ATOM 889 C CA . ASN A 1 128 ? 12.766 4.781 -15.521 1.00 82.81 128 ASN A CA 1
ATOM 890 C C . ASN A 1 128 ? 11.589 5.566 -14.943 1.00 82.81 128 ASN A C 1
ATOM 892 O O . ASN A 1 128 ? 10.877 5.071 -14.063 1.00 82.81 128 ASN A O 1
ATOM 896 N N . LEU A 1 129 ? 11.390 6.781 -15.447 1.00 86.25 129 LEU A N 1
ATOM 897 C CA . LEU A 1 129 ? 10.240 7.617 -15.123 1.00 86.25 129 LEU A CA 1
ATOM 898 C C . LEU A 1 129 ? 9.016 7.155 -15.904 1.00 86.25 129 LEU A C 1
ATOM 900 O O . LEU A 1 129 ? 9.104 6.839 -17.091 1.00 86.25 129 LEU A O 1
ATOM 904 N N . HIS A 1 130 ? 7.865 7.179 -15.244 1.00 86.94 130 HIS A N 1
ATOM 905 C CA . HIS A 1 130 ? 6.603 6.776 -15.843 1.00 86.94 130 HIS A CA 1
ATOM 906 C C . HIS A 1 130 ? 5.614 7.932 -15.847 1.00 86.94 130 HIS A C 1
ATOM 908 O O . HIS A 1 130 ? 5.580 8.762 -14.939 1.00 86.94 130 HIS A O 1
ATOM 914 N N . ASN A 1 131 ? 4.794 7.972 -16.889 1.00 88.31 131 ASN A N 1
ATOM 915 C CA . ASN A 1 131 ? 3.676 8.898 -17.068 1.00 88.31 131 ASN A CA 1
ATOM 916 C C . ASN A 1 131 ? 2.382 8.149 -17.426 1.00 88.31 131 ASN A C 1
ATOM 918 O O . ASN A 1 131 ? 1.419 8.759 -17.892 1.00 88.31 131 ASN A O 1
ATOM 922 N N . ASP A 1 132 ? 2.378 6.828 -17.256 1.00 88.00 132 ASP A N 1
ATOM 923 C CA . ASP A 1 132 ? 1.230 5.980 -17.515 1.00 88.00 132 ASP A CA 1
ATOM 924 C C . ASP A 1 132 ? 0.259 5.966 -16.327 1.00 88.00 132 ASP A C 1
ATOM 926 O O . ASP A 1 132 ? 0.579 6.366 -15.202 1.00 88.00 132 ASP A O 1
ATOM 930 N N . VAL A 1 133 ? -0.969 5.541 -16.620 1.00 88.06 133 VAL A N 1
ATOM 931 C CA . VAL A 1 133 ? -2.056 5.404 -15.649 1.00 88.06 133 VAL A CA 1
ATOM 932 C C . VAL A 1 133 ? -2.451 3.944 -15.569 1.00 88.06 133 VAL A C 1
ATOM 934 O O . VAL A 1 133 ? -2.747 3.334 -16.599 1.00 88.06 133 VAL A O 1
ATOM 937 N N . TRP A 1 134 ? -2.510 3.399 -14.357 1.00 86.06 134 TRP A N 1
ATOM 938 C CA . TRP A 1 134 ? -3.013 2.049 -14.110 1.00 86.06 134 TRP A CA 1
ATOM 939 C C . TRP A 1 134 ? -4.277 2.073 -13.272 1.00 86.06 134 TRP A C 1
ATOM 941 O O . TRP A 1 134 ? -4.445 2.931 -12.409 1.00 86.06 134 TRP A O 1
ATOM 951 N N . LEU A 1 135 ? -5.124 1.073 -13.495 1.00 85.81 135 LEU A N 1
ATOM 952 C CA . LEU A 1 135 ? -6.258 0.746 -12.646 1.00 85.81 135 LEU A CA 1
ATOM 953 C C . LEU A 1 135 ? -6.076 -0.682 -12.130 1.00 85.81 135 LEU A C 1
ATOM 955 O O . LEU A 1 135 ? -6.088 -1.632 -12.911 1.00 85.81 135 LEU A O 1
ATOM 959 N N . LEU A 1 136 ? -5.921 -0.830 -10.817 1.00 81.94 136 LEU A N 1
ATOM 960 C CA . LEU A 1 136 ? -5.942 -2.121 -10.141 1.00 81.94 136 LEU A CA 1
ATOM 961 C C . LEU A 1 136 ? -7.364 -2.368 -9.653 1.00 81.94 136 LEU A C 1
ATOM 963 O O . LEU A 1 136 ? -7.812 -1.709 -8.715 1.00 81.94 136 LEU A O 1
ATOM 967 N N . THR A 1 137 ? -8.071 -3.283 -10.307 1.00 80.12 137 THR A N 1
ATOM 968 C CA . THR A 1 137 ? -9.448 -3.640 -9.953 1.00 80.12 137 THR A CA 1
ATOM 969 C C . THR A 1 137 ? -9.482 -4.638 -8.800 1.00 80.12 137 THR A C 1
ATOM 971 O O . THR A 1 137 ? -8.640 -5.537 -8.746 1.00 80.12 137 THR A O 1
ATOM 974 N N . ILE A 1 138 ? -10.469 -4.488 -7.917 1.00 69.12 138 ILE A N 1
ATOM 975 C CA . ILE A 1 138 ? -10.755 -5.370 -6.770 1.00 69.12 138 ILE A CA 1
ATOM 976 C C . ILE A 1 138 ? -12.088 -6.080 -6.974 1.00 69.12 138 ILE A C 1
ATOM 978 O O . ILE A 1 138 ? -13.014 -5.422 -7.502 1.00 69.12 138 ILE A O 1
#

Organism: Cafeteria roenbergensis (NCBI:txid33653)

=== Feature glossary ===
Annotated list of the representations used here:

Nearest PDB structures. The Foldseek neighbor list gives the closest experimentally determined structures in the PDB, ranked by structural alignment. TM-score near 1 means near-identical fold; near 0.3 means only rough topology match. This is how one finds what a novel AlphaFold prediction most resembles in the solved-structure universe.

Foldseek 3Di. Foldseek's 3Di representation compresses backbone geometry into a per-residue letter drawn from a learned twenty-state alphabet. It captures the tertiary interaction pattern around each residue — which residues are packed against it in space, regardless of where they are in sequence.

Radius of gyration, Cα contacts, bounding box. Radius of gyration (Rg) is the root-mean-square distance of Cα atoms from their centroid — a single number for overall size and compactness. A globular domain of N residues has Rg ≈ 2.2·N^0.38 Å; an extended or disordered chain has a much larger Rg. The Cα contact count is the number of residue pairs whose Cα atoms are within 8 Å and are more than four positions apart in sequence — a standard proxy for tertiary packing density. The bounding box is the smallest axis-aligned box enclosing all Cα atoms.

InterPro / GO / CATH / organism. The annotation block draws on four external resources. InterPro: which protein families and domains the sequence belongs to. GO: standardized terms for what the protein doe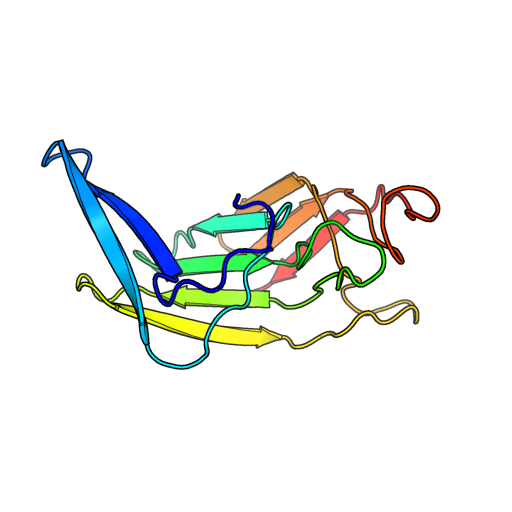s, what process it participates in, and where in the cell it acts. CATH: which structural fold it has in the CATH hierarchy. Organism: the species of origin.

mmCIF coordinates. The mmCIF block holds the 3D Cartesian coordinates of each backbone atom (N, Cα, C, O) in ångströms. mmCIF is the PDB's canonical archive format — a tagged-loop text representation of the atomic model.

pLDDT. pLDDT is the predicted lDDT-Cα score: AlphaFold's confidence that the local environment of each residue (all inter-atomic distances within 15 Å) is correctly placed. It is a per-residue number between 0 and 100, with higher meaning more reliable.

Backbone torsions (φ/ψ). φ (phi) and ψ (psi) are the two rotatable backbone dihedrals per residue: φ is the C(i-1)–N–Cα–C torsion, ψ is the N–Cα–C–N(i+1) torsion, both in degrees on (−180°, 180°]. α-helical residues cluster near (−60°, −45°); β-strand residues near (−120°, +130°). A Ramachandran plot is simply a scatter of (φ, ψ) for every residue.

B-factor. For experimental (PDB) structures, the B-factor (temperature factor) quantifies the positional spread of each atom in the crystal — a combination of thermal vibration and static disorder — in units of Å². High B-factors mark flexible loops or poorly resolved regions; low B-factors mark the rigid, well-ordered core.

Secondary structure (3-state, P-SEA). SS3 is a coarse helix/strand/coil call (letters a/b/c) made by the P-SEA algorithm from inter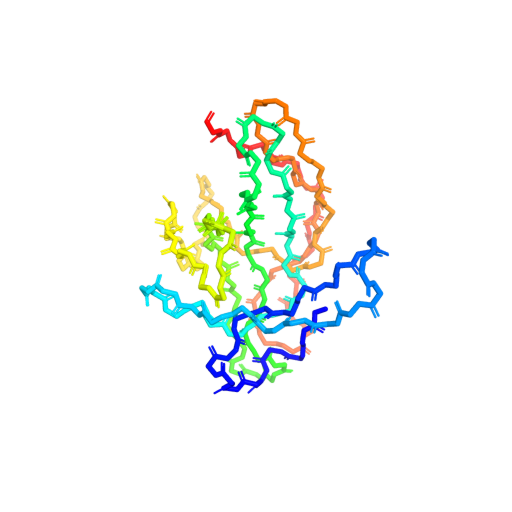-Cα distances and dihedrals. It is less detailed than DSSP but needs only Cα positions.

Predicted aligned error. Predicted aligned error is AlphaFold's pairwise confidence. Unlike pLDDT (per-residue), PAE is per-residue-pair and captures whether two parts of the structure are correctly placed relative to each other. Units are ångströms of expected positional error.

Solvent-accessible surface area. Solvent-accessible surface area (SASA) is the area in Å² traced out by the centre of a 1.4 Å probe sphere (a water molecule) rolled over the protein's van der Waals surface (Shrake–Rupley / Lee–Richards construction). Buried residues have near-zero SASA; fully exposed residues can exceed 200 Å². The total SASA scales roughly with the number of surface residues.

Secondary structure (8-state, DSSP). The SS8 string is DSSP's per-residue secondary-structure call. α-helix (H) means an i→i+4 H-bond ladder; β-strand (E) means the residue participates in a β-sheet; 3₁₀ (G) and π (I) are tighter and wider helices; T/S are turns/bends; '-' is loop.

Rendered structure images. Structure images are PyMOL renders from six orthogonal camera directions. Cartoon representation draws helices as coils and strands as arrows; sticks shows the backbone as bonds; surface shows the solvent-excluded envelope. Rainbow coloring maps sequence position to hue (blue→red, N→C); chain coloring assigns a distinct color per polypeptide.

Sequence. The amino-acid sequence is the protein's primary structure: the linear order of residues from the N-terminus to the C-terminus, written in one-letter code. Everything else here — the 3D coordinates, the secondary structure, the domain annotations — is ultimately a consequence of this string.

Contact-map, Ramachandran, and PAE plots. Three diagnostic plots accompany the record. The Cα contact map visualizes the tertiary structure as a 2D adjacency matrix (8 Å cutoff, sequence-local contacts suppressed). The Ramachandran plot shows the distribution of backbone (φ, ψ) torsions, with points in the α and β basins reflecting secondary structure content. The PAE plot shows AlphaFold's inter-residue confidence as a color matrix.